Protein AF-A0A662BBR0-F1 (afdb_monomer)

Radius of gyration: 18.16 Å; Cα contacts (8 Å, |Δi|>4): 294; chains: 1; bounding box: 41×29×51 Å

Foldseek 3Di:
DDWDKDWDQDPVQNKIKIKIKDKAADPLVNDDPVCRQLDARIKIKIKIKIWQGDDDDDDNPDGRFKIKMKIKMFRQDRHPNDDRPDPQRIKIKIKIWGDDPVDPFKTKMWMWIWHADPPDPVSSDIDTDIDIDMDTDPPDD

Solvent-accessible surface area (backbone atoms only — not comparable to full-atom values): 7863 Å² total; per-residue (Å²): 113,54,71,52,77,47,75,48,79,35,79,94,53,58,22,48,33,39,40,37,42,33,42,38,75,46,59,67,91,80,47,58,79,92,43,57,45,67,48,70,37,30,35,42,38,38,36,43,34,39,36,38,31,55,82,72,84,87,54,91,83,57,74,47,26,34,32,41,38,40,38,38,36,37,49,75,52,76,30,78,85,55,60,97,83,43,71,84,40,45,31,42,34,45,35,44,33,39,40,50,94,89,37,93,54,47,25,41,37,43,32,44,37,39,25,60,41,84,91,41,98,58,34,90,42,73,42,81,44,82,48,75,50,74,45,62,68,78,82,83,127

pLDDT: mean 85.19, std 11.6, range [39.38, 97.5]

Structure (mmCIF, N/CA/C/O backbone):
data_AF-A0A662BBR0-F1
#
_entry.id   AF-A0A662BBR0-F1
#
loop_
_atom_site.group_PDB
_atom_site.id
_atom_site.type_symbol
_atom_site.label_atom_id
_atom_site.label_alt_id
_atom_site.label_comp_id
_atom_site.label_asym_id
_atom_site.label_entity_id
_atom_site.label_seq_id
_atom_site.pdbx_PDB_ins_code
_atom_site.Cartn_x
_atom_site.Cartn_y
_atom_site.Cartn_z
_atom_site.occupancy
_atom_site.B_iso_or_equiv
_atom_site.auth_seq_id
_atom_site.auth_comp_id
_atom_site.auth_asym_id
_atom_site.auth_atom_id
_atom_site.pdbx_PDB_model_num
ATOM 1 N N . GLU A 1 1 ? 16.736 -2.349 -0.925 1.00 85.38 1 GLU A N 1
ATOM 2 C CA . GLU A 1 1 ? 15.661 -1.377 -0.641 1.00 85.38 1 GLU A CA 1
ATOM 3 C C . GLU A 1 1 ? 16.174 -0.363 0.376 1.00 85.38 1 GLU A C 1
ATOM 5 O O . GLU A 1 1 ? 16.846 -0.764 1.319 1.00 85.38 1 GLU A O 1
ATOM 10 N N . PHE A 1 2 ? 15.895 0.923 0.177 1.00 93.50 2 PHE A N 1
ATOM 11 C CA . PHE A 1 2 ? 16.237 1.997 1.116 1.00 93.50 2 PHE A CA 1
ATOM 12 C C . PHE A 1 2 ? 15.029 2.906 1.297 1.00 93.50 2 PHE A C 1
ATOM 14 O O . PHE A 1 2 ? 14.356 3.233 0.323 1.00 93.50 2 PHE A O 1
ATOM 21 N N . GLY A 1 3 ? 14.738 3.331 2.523 1.00 94.44 3 GLY A N 1
ATOM 22 C CA . GLY A 1 3 ? 13.553 4.140 2.769 1.00 94.44 3 GLY A CA 1
ATOM 23 C C . GLY A 1 3 ? 13.464 4.713 4.168 1.00 94.44 3 GLY A C 1
ATOM 24 O O . GLY A 1 3 ? 14.329 4.488 5.012 1.00 94.44 3 GLY A O 1
ATOM 25 N N . TYR A 1 4 ? 12.378 5.442 4.388 1.00 95.50 4 TYR A N 1
ATOM 26 C CA . TYR A 1 4 ? 12.046 6.094 5.645 1.00 95.50 4 TYR A CA 1
ATOM 27 C C . TYR A 1 4 ? 10.711 5.585 6.170 1.00 95.50 4 TYR A C 1
ATOM 29 O O . TYR A 1 4 ? 9.798 5.275 5.400 1.00 95.50 4 TYR A O 1
ATOM 37 N N . ILE A 1 5 ? 10.602 5.534 7.495 1.00 95.00 5 ILE A N 1
ATOM 38 C CA . ILE A 1 5 ? 9.369 5.219 8.208 1.00 95.00 5 ILE A CA 1
ATOM 39 C C . ILE A 1 5 ? 9.070 6.386 9.138 1.00 95.00 5 ILE A C 1
ATOM 41 O O . ILE A 1 5 ? 9.913 6.799 9.931 1.00 95.00 5 ILE A O 1
ATOM 45 N N . PHE A 1 6 ? 7.852 6.896 9.038 1.00 93.19 6 PHE A N 1
ATOM 46 C CA . PHE A 1 6 ? 7.305 7.936 9.888 1.00 93.19 6 PHE A CA 1
ATOM 47 C C . PHE A 1 6 ? 6.153 7.339 10.681 1.00 93.19 6 PHE A C 1
ATOM 49 O O . PHE A 1 6 ? 5.273 6.687 10.115 1.00 93.19 6 PHE A O 1
ATOM 56 N N . ASN A 1 7 ? 6.134 7.576 11.986 1.00 92.38 7 ASN A N 1
ATOM 57 C CA . ASN A 1 7 ? 5.046 7.168 12.859 1.00 92.38 7 ASN A CA 1
ATOM 58 C C . ASN A 1 7 ? 4.433 8.385 13.554 1.00 92.38 7 ASN A C 1
ATOM 60 O O . ASN A 1 7 ? 5.109 9.365 13.861 1.00 92.38 7 ASN A O 1
ATOM 64 N N . ASN A 1 8 ? 3.125 8.339 13.780 1.00 90.38 8 ASN A N 1
ATOM 65 C CA . ASN A 1 8 ? 2.427 9.365 14.537 1.00 90.38 8 ASN A CA 1
ATOM 66 C C . ASN A 1 8 ? 1.196 8.782 15.234 1.00 90.38 8 ASN A C 1
ATOM 68 O O . ASN A 1 8 ? 0.358 8.133 14.602 1.00 90.38 8 ASN A O 1
ATOM 72 N N . HIS A 1 9 ? 1.047 9.098 16.515 1.00 88.12 9 HIS A N 1
ATOM 73 C CA . HIS A 1 9 ? -0.153 8.789 17.271 1.00 88.12 9 HIS A CA 1
ATOM 74 C C . HIS A 1 9 ? -1.218 9.865 17.042 1.00 88.12 9 HIS A C 1
ATOM 76 O O . HIS A 1 9 ? -0.966 11.064 17.151 1.00 88.12 9 HIS A O 1
ATOM 82 N N . SER A 1 10 ? -2.456 9.461 16.769 1.00 82.19 10 SER A N 1
ATOM 83 C CA . SER A 1 10 ? -3.568 10.398 16.629 1.00 82.19 10 SER A CA 1
ATOM 84 C C . SER A 1 10 ? -4.567 10.260 17.757 1.00 82.19 10 SER A C 1
ATOM 86 O O . SER A 1 10 ? -5.412 9.371 17.722 1.00 82.19 10 SER A O 1
ATOM 88 N N . SER A 1 11 ? -4.555 11.221 18.681 1.00 79.62 11 SER A N 1
ATOM 89 C CA . SER A 1 11 ? -5.481 11.252 19.819 1.00 79.62 11 SER A CA 1
ATOM 90 C C . SER A 1 11 ? -6.951 11.315 19.385 1.00 79.62 11 SER A C 1
ATOM 92 O O . SER A 1 11 ? -7.797 10.684 20.007 1.00 79.62 11 SER A O 1
ATOM 94 N N . LYS A 1 1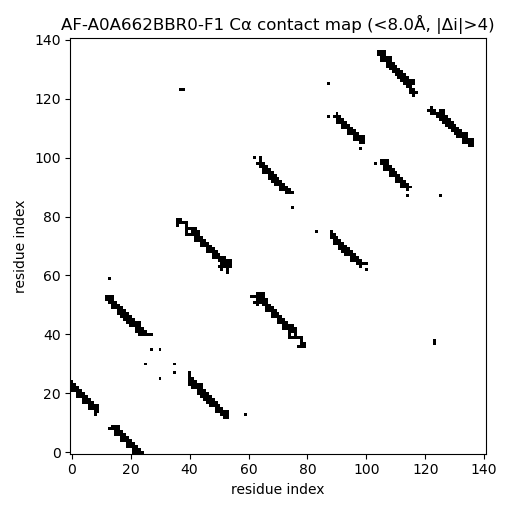2 ? -7.264 12.014 18.278 1.00 77.00 12 LYS A N 1
ATOM 95 C CA . LYS A 1 12 ? -8.633 12.110 17.725 1.00 77.00 12 LYS A CA 1
ATOM 96 C C . LYS A 1 12 ? -9.207 10.746 17.334 1.00 77.00 12 LYS A C 1
ATOM 98 O O . LYS A 1 12 ? -10.394 10.508 17.523 1.00 77.00 12 LYS A O 1
ATOM 103 N N . PHE A 1 13 ? -8.375 9.882 16.759 1.00 73.88 13 PHE A N 1
ATOM 104 C CA . PHE A 1 13 ? -8.786 8.563 16.277 1.00 73.88 13 PHE A CA 1
ATOM 105 C C . PHE A 1 13 ? -8.324 7.428 17.198 1.00 73.88 13 PHE A C 1
ATOM 107 O O . PHE A 1 13 ? -8.584 6.272 16.888 1.00 73.88 13 PHE A O 1
ATOM 114 N N . ASN A 1 14 ? -7.635 7.754 18.300 1.00 79.06 14 ASN A N 1
ATOM 115 C CA . ASN A 1 14 ? -6.917 6.821 19.168 1.00 79.06 14 ASN A CA 1
ATOM 116 C C . ASN A 1 14 ? -6.148 5.746 18.373 1.00 79.06 14 ASN A C 1
ATOM 118 O O . ASN A 1 14 ? -6.229 4.556 18.669 1.00 79.06 14 ASN A O 1
ATOM 122 N N . ALA A 1 15 ? -5.472 6.176 17.307 1.00 82.75 15 ALA A N 1
ATOM 123 C CA . ALA A 1 15 ? -4.896 5.290 16.304 1.00 82.75 15 ALA A CA 1
ATOM 124 C C . ALA A 1 15 ? -3.409 5.573 16.113 1.00 82.75 15 ALA A C 1
ATOM 126 O O . ALA A 1 15 ? -2.996 6.735 16.045 1.00 82.75 15 ALA A O 1
ATOM 127 N N . GLU A 1 16 ? -2.635 4.504 15.957 1.00 88.31 16 GLU A N 1
ATOM 128 C CA . GLU A 1 16 ? -1.235 4.588 15.546 1.00 88.31 16 GLU A CA 1
ATOM 129 C C . GLU A 1 16 ? -1.170 4.606 14.025 1.00 88.31 16 GLU A C 1
ATOM 131 O O . GLU A 1 16 ? -1.644 3.672 13.371 1.00 88.31 16 GLU A O 1
ATOM 136 N N . LYS A 1 17 ? -0.607 5.672 13.456 1.00 91.88 17 LYS A N 1
ATOM 137 C CA . LYS A 1 17 ? -0.439 5.826 12.013 1.00 91.88 17 LYS A CA 1
ATOM 138 C C . LYS A 1 17 ? 1.019 5.664 11.629 1.00 91.88 17 LYS A C 1
ATOM 140 O O . LYS A 1 17 ? 1.893 6.265 12.246 1.00 91.88 17 LYS A O 1
ATOM 145 N N . PHE A 1 18 ? 1.250 4.911 10.566 1.00 93.50 18 PHE A N 1
ATOM 146 C CA . PHE A 1 18 ? 2.557 4.687 9.975 1.00 93.50 18 PHE A CA 1
ATOM 147 C C . PHE A 1 18 ? 2.516 5.083 8.506 1.00 93.50 18 PHE A C 1
ATOM 149 O O . PHE A 1 18 ? 1.564 4.765 7.792 1.00 93.50 18 PHE A O 1
ATOM 156 N N . PHE A 1 19 ? 3.560 5.768 8.063 1.00 95.31 19 PHE A N 1
ATOM 157 C CA . PHE A 1 19 ? 3.835 6.018 6.661 1.00 95.31 19 PHE A CA 1
ATOM 158 C C . PHE A 1 19 ? 5.254 5.547 6.356 1.00 95.31 19 PHE A C 1
ATOM 160 O O . PHE A 1 19 ? 6.208 6.022 6.968 1.00 95.31 19 PHE A O 1
ATOM 167 N N . LYS A 1 20 ? 5.399 4.606 5.429 1.00 96.44 20 LYS A N 1
ATOM 168 C CA . LYS A 1 20 ? 6.687 4.152 4.904 1.00 96.44 20 LYS A CA 1
ATOM 169 C C . LYS A 1 20 ? 6.786 4.573 3.446 1.00 96.44 20 LYS A C 1
ATOM 171 O O . LYS A 1 20 ? 5.831 4.399 2.698 1.00 96.44 20 LYS A O 1
ATOM 176 N N . THR A 1 21 ? 7.951 5.066 3.049 1.00 97.44 21 THR A N 1
ATOM 177 C CA . THR A 1 21 ? 8.312 5.282 1.645 1.00 97.44 21 THR A CA 1
ATOM 178 C C . THR A 1 21 ? 9.691 4.695 1.404 1.00 97.44 21 THR A C 1
ATOM 180 O O . THR A 1 21 ? 10.606 4.925 2.198 1.00 97.44 21 THR A O 1
ATOM 183 N N . SER A 1 22 ? 9.861 3.934 0.332 1.00 97.50 22 SER A N 1
ATOM 184 C CA . SER A 1 22 ? 11.138 3.304 0.010 1.00 97.50 22 SER A CA 1
ATOM 185 C C . SER A 1 22 ? 11.343 3.137 -1.485 1.00 97.50 22 SER A C 1
ATOM 187 O O . SER A 1 22 ? 10.398 3.040 -2.260 1.00 97.50 22 SER A O 1
ATOM 189 N N . PHE A 1 23 ? 12.607 3.100 -1.880 1.00 96.69 23 PHE A N 1
ATOM 190 C CA . PHE A 1 23 ? 13.028 2.770 -3.228 1.00 96.69 23 PHE A CA 1
ATOM 191 C C . PHE A 1 23 ? 13.691 1.395 -3.247 1.00 96.69 23 PHE A C 1
ATOM 193 O O . PHE A 1 23 ? 14.536 1.067 -2.403 1.00 96.69 23 PHE A O 1
ATOM 200 N N . GLU A 1 24 ? 13.320 0.598 -4.236 1.00 94.81 24 GLU A N 1
ATOM 201 C CA . GLU A 1 24 ? 13.869 -0.722 -4.505 1.00 94.81 24 GLU A CA 1
ATOM 202 C C . GLU A 1 24 ? 14.580 -0.692 -5.855 1.00 94.81 24 GLU A C 1
ATOM 204 O O . GLU A 1 24 ? 14.027 -0.207 -6.840 1.00 94.81 24 GLU A O 1
ATOM 209 N N . ILE A 1 25 ? 15.830 -1.159 -5.879 1.00 92.75 25 ILE A N 1
ATOM 210 C CA . ILE A 1 25 ? 16.686 -1.146 -7.065 1.00 92.75 25 ILE A CA 1
ATOM 211 C C . ILE A 1 25 ? 17.245 -2.552 -7.265 1.00 92.75 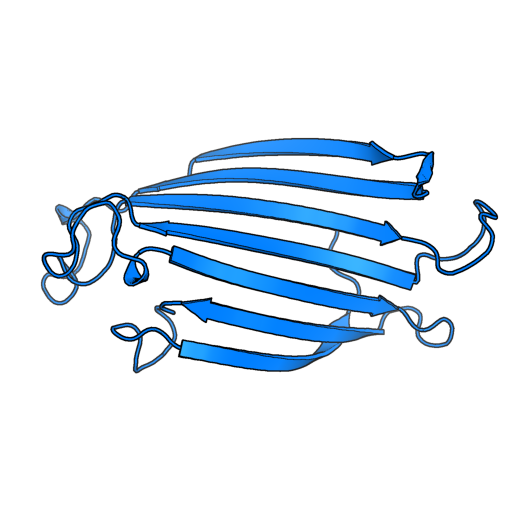25 ILE A C 1
ATOM 213 O O . ILE A 1 25 ? 17.928 -3.078 -6.385 1.00 92.75 25 ILE A O 1
ATOM 217 N N . HIS A 1 26 ? 17.003 -3.099 -8.449 1.00 91.06 26 HIS A N 1
ATOM 218 C CA . HIS A 1 26 ? 17.573 -4.317 -9.005 1.00 91.06 26 HIS A CA 1
ATOM 219 C C . HIS A 1 26 ? 18.279 -3.947 -10.309 1.00 91.06 26 HIS A C 1
ATOM 221 O O . HIS A 1 26 ? 17.620 -3.721 -11.325 1.00 91.06 26 HIS A O 1
ATOM 227 N N . PRO A 1 27 ? 19.616 -3.828 -10.304 1.00 88.38 27 PRO A N 1
ATOM 228 C CA . PRO A 1 27 ? 20.371 -3.541 -11.515 1.00 88.38 27 PRO A CA 1
ATOM 229 C C . PRO A 1 27 ? 20.068 -4.564 -12.612 1.00 88.38 27 PRO A C 1
ATOM 231 O O . PRO A 1 27 ? 20.135 -5.768 -12.373 1.00 88.38 27 PRO A O 1
ATOM 234 N N . GLN A 1 28 ? 19.810 -4.092 -13.834 1.00 84.44 28 GLN A N 1
ATOM 235 C CA . GLN A 1 28 ? 19.476 -4.958 -14.974 1.00 84.44 28 GLN A CA 1
ATOM 236 C C . GLN A 1 28 ? 20.554 -6.026 -15.227 1.00 84.44 28 GLN A C 1
ATOM 238 O O . GLN A 1 28 ? 20.236 -7.160 -15.567 1.00 84.44 28 GLN A O 1
ATOM 243 N N . SER A 1 29 ? 21.830 -5.716 -14.973 1.00 86.81 29 SER A N 1
ATOM 244 C CA . SER A 1 29 ? 22.940 -6.673 -15.085 1.00 86.81 29 SER A CA 1
ATOM 245 C C . SER A 1 29 ? 22.834 -7.875 -14.140 1.00 86.81 29 SER A C 1
ATOM 247 O O . SER A 1 29 ? 23.444 -8.906 -14.412 1.00 86.81 29 SER A O 1
ATOM 249 N N . TRP A 1 30 ? 22.079 -7.760 -13.046 1.00 88.88 30 TRP A N 1
ATOM 250 C CA . TRP A 1 30 ? 21.836 -8.836 -12.080 1.00 88.88 30 TRP A CA 1
ATOM 251 C C . TRP A 1 30 ? 20.523 -9.575 -12.344 1.00 88.88 30 TRP A C 1
ATOM 253 O O . TRP A 1 30 ? 20.279 -10.622 -11.750 1.00 88.88 30 TRP A O 1
ATOM 263 N N . MET A 1 31 ? 19.685 -9.044 -13.234 1.00 86.81 31 MET A N 1
ATOM 264 C CA . MET A 1 31 ? 18.446 -9.683 -13.659 1.00 86.81 31 MET A CA 1
ATOM 265 C C . MET A 1 31 ? 18.732 -10.734 -14.732 1.00 86.81 31 MET A C 1
ATOM 267 O O . MET A 1 31 ? 19.615 -10.542 -15.578 1.00 86.81 31 MET A O 1
ATOM 271 N N . PHE A 1 32 ? 17.957 -11.820 -14.703 1.00 87.94 32 PHE A N 1
ATOM 272 C CA . PHE A 1 32 ? 17.926 -12.819 -15.771 1.00 87.94 32 PHE A CA 1
ATOM 273 C C . PHE A 1 32 ? 17.542 -12.159 -17.097 1.00 87.94 32 PHE A C 1
ATOM 275 O O . PHE A 1 32 ? 16.701 -11.258 -17.114 1.00 87.94 32 PHE A O 1
ATOM 282 N N . GLU A 1 33 ? 18.164 -12.581 -18.197 1.00 87.81 33 GLU A N 1
ATOM 283 C CA . GLU A 1 33 ? 17.953 -11.969 -19.515 1.00 87.81 33 GLU A CA 1
ATOM 284 C C . GLU A 1 33 ? 16.483 -12.021 -19.935 1.00 87.81 33 GLU A C 1
ATOM 286 O O . GLU A 1 33 ? 15.968 -11.067 -20.511 1.00 87.81 33 GLU A O 1
ATOM 291 N N . GLU A 1 34 ? 15.791 -13.085 -19.539 1.00 85.06 34 GLU A N 1
ATOM 292 C CA . GLU A 1 34 ? 14.391 -13.357 -19.820 1.00 85.06 34 GLU A CA 1
ATOM 293 C C . GLU A 1 34 ? 13.427 -12.398 -19.126 1.00 85.06 34 GLU A C 1
ATOM 295 O O . GLU A 1 34 ? 12.265 -12.406 -19.485 1.00 85.06 34 GLU A O 1
ATOM 300 N N . ILE A 1 35 ? 13.842 -11.605 -18.134 1.00 85.12 35 ILE A N 1
ATOM 301 C CA . ILE A 1 35 ? 12.953 -10.645 -17.445 1.00 85.12 35 ILE A CA 1
ATOM 302 C C . ILE A 1 35 ? 13.391 -9.189 -17.624 1.00 85.12 35 ILE A C 1
ATOM 304 O O . ILE A 1 35 ? 12.697 -8.274 -17.172 1.00 85.12 35 ILE A O 1
ATOM 308 N N . ARG A 1 36 ? 14.531 -8.953 -18.285 1.00 86.81 36 ARG A N 1
ATOM 309 C CA . ARG A 1 36 ? 15.028 -7.601 -18.568 1.00 86.81 36 ARG A CA 1
ATOM 310 C C . ARG A 1 36 ? 14.055 -6.870 -19.483 1.00 86.81 36 ARG A C 1
ATOM 312 O O . ARG A 1 36 ? 13.623 -7.409 -20.497 1.00 86.81 36 ARG A O 1
ATOM 319 N N . GLY A 1 37 ? 13.691 -5.650 -19.102 1.00 83.50 37 GLY A N 1
ATOM 320 C CA . GLY A 1 37 ? 12.697 -4.842 -19.817 1.00 83.50 37 GLY A CA 1
ATOM 321 C C . GLY A 1 37 ? 11.254 -5.351 -19.710 1.00 83.50 37 GLY A C 1
ATOM 322 O O . GLY A 1 37 ? 10.352 -4.667 -20.168 1.00 83.50 37 GLY A O 1
ATOM 323 N N . MET A 1 38 ? 11.013 -6.508 -19.088 1.00 84.56 38 MET A N 1
ATOM 324 C CA . MET A 1 38 ? 9.670 -7.039 -18.822 1.00 84.56 38 MET A CA 1
ATOM 325 C C . MET A 1 38 ? 9.239 -6.836 -17.370 1.00 84.56 38 MET A C 1
ATOM 327 O O . MET A 1 38 ? 8.055 -6.700 -17.068 1.00 84.56 38 MET A O 1
ATOM 331 N N . TYR A 1 39 ? 10.213 -6.791 -16.464 1.00 85.19 39 TYR A N 1
ATOM 332 C CA . TYR A 1 39 ? 10.001 -6.563 -15.048 1.00 85.19 39 TYR A CA 1
ATOM 333 C C . TYR A 1 39 ? 10.786 -5.336 -14.593 1.00 85.19 39 TYR A C 1
ATOM 335 O O . TYR A 1 39 ? 11.949 -5.154 -14.951 1.00 85.19 39 TYR A O 1
ATOM 343 N N . SER A 1 40 ? 10.147 -4.502 -13.776 1.00 88.56 40 SER A N 1
ATOM 344 C CA . SER A 1 40 ? 10.763 -3.270 -13.290 1.00 88.56 40 SER A CA 1
ATOM 345 C C . SER A 1 40 ? 11.895 -3.562 -12.312 1.00 88.56 40 SER A C 1
ATOM 347 O O . SER A 1 40 ? 11.674 -4.201 -11.280 1.00 88.56 40 SER A O 1
ATOM 349 N N . GLY A 1 41 ? 13.089 -3.071 -12.617 1.00 90.31 41 GLY A N 1
ATOM 350 C CA . GLY A 1 41 ? 14.252 -3.050 -11.745 1.00 90.31 41 GLY A CA 1
ATOM 351 C C . GLY A 1 41 ? 14.334 -1.803 -10.863 1.00 90.31 41 GLY A C 1
ATOM 352 O O . GLY A 1 41 ? 15.128 -1.795 -9.931 1.00 90.31 41 GLY A O 1
ATOM 353 N N . PHE A 1 42 ? 13.528 -0.759 -11.085 1.00 92.94 42 PHE A N 1
ATOM 354 C CA . PHE A 1 42 ? 13.494 0.413 -10.201 1.00 92.94 42 PHE A CA 1
ATOM 355 C C . PHE A 1 42 ? 12.076 0.774 -9.773 1.00 92.94 42 PHE A C 1
ATOM 357 O O . PHE A 1 42 ? 11.242 1.152 -10.593 1.00 92.94 42 PHE A O 1
ATOM 364 N N . ARG A 1 43 ? 11.811 0.690 -8.467 1.00 93.69 43 ARG A N 1
ATOM 365 C CA . ARG A 1 43 ? 10.462 0.829 -7.914 1.00 93.69 43 ARG A CA 1
ATOM 366 C C . ARG A 1 43 ? 10.416 1.778 -6.747 1.00 93.69 43 ARG A C 1
ATOM 368 O O . ARG A 1 43 ? 11.326 1.821 -5.918 1.00 93.69 43 ARG A O 1
ATOM 375 N N . TRP A 1 44 ? 9.299 2.479 -6.648 1.00 95.88 44 TRP A N 1
ATOM 376 C CA . TRP A 1 44 ? 8.966 3.311 -5.508 1.00 95.88 44 TRP A CA 1
ATOM 377 C C . TRP A 1 44 ? 7.771 2.733 -4.767 1.00 95.88 44 TRP A C 1
ATOM 379 O O . TRP A 1 44 ? 6.685 2.618 -5.325 1.00 95.88 44 TRP A O 1
ATOM 389 N N . HIS A 1 45 ? 7.980 2.378 -3.507 1.00 97.12 45 HIS A N 1
ATOM 390 C CA . HIS A 1 45 ? 6.983 1.788 -2.630 1.00 97.12 45 HIS A CA 1
ATOM 391 C C . HIS A 1 45 ? 6.511 2.816 -1.609 1.00 97.12 45 HIS A C 1
ATOM 393 O O . HIS A 1 45 ? 7.323 3.503 -0.986 1.00 97.12 45 HIS A O 1
ATOM 399 N N . ASN A 1 46 ? 5.202 2.864 -1.375 1.00 97.44 46 ASN A N 1
ATOM 400 C CA . ASN A 1 46 ? 4.616 3.626 -0.281 1.00 97.44 46 ASN A CA 1
ATOM 401 C C . ASN A 1 46 ? 3.615 2.765 0.483 1.00 97.44 46 ASN A C 1
ATOM 403 O O . ASN A 1 46 ? 2.781 2.080 -0.109 1.00 97.44 46 ASN A O 1
ATOM 407 N N . THR A 1 47 ? 3.657 2.850 1.805 1.00 97.12 47 THR A N 1
ATOM 408 C CA . THR A 1 47 ? 2.723 2.166 2.695 1.00 97.12 47 THR A CA 1
ATOM 409 C C . THR A 1 47 ? 2.151 3.166 3.677 1.00 97.12 47 THR A C 1
ATOM 411 O O . THR A 1 47 ? 2.890 3.816 4.410 1.00 97.12 47 THR A O 1
ATOM 414 N N . PHE A 1 48 ? 0.831 3.249 3.741 1.00 95.38 48 PHE A N 1
ATOM 415 C CA . PHE A 1 48 ? 0.109 3.914 4.811 1.00 95.38 48 PHE A CA 1
ATOM 416 C C . PHE A 1 48 ? -0.585 2.857 5.664 1.00 95.38 48 PHE A C 1
ATOM 418 O O . PHE A 1 48 ? -1.211 1.933 5.150 1.00 95.38 48 PHE A O 1
ATOM 425 N N . SER A 1 49 ? -0.481 2.960 6.980 1.00 93.19 49 SER A N 1
ATOM 426 C CA . SER A 1 49 ? -1.181 2.063 7.896 1.00 93.19 49 SER A CA 1
ATOM 427 C C . SER A 1 49 ? -1.753 2.844 9.062 1.00 93.19 49 SER A C 1
ATOM 429 O O . SER A 1 49 ? -1.105 3.742 9.590 1.00 93.19 49 SER A O 1
ATOM 431 N N . ALA A 1 50 ? -2.965 2.499 9.471 1.00 90.81 50 ALA A N 1
ATOM 432 C CA . ALA A 1 50 ? -3.613 3.045 10.649 1.00 90.81 50 ALA A CA 1
ATOM 433 C C . ALA A 1 50 ? -4.153 1.883 11.478 1.00 90.81 50 ALA A C 1
ATOM 435 O O . ALA A 1 50 ? -5.046 1.160 11.037 1.00 90.81 50 ALA A O 1
ATOM 436 N N . PHE A 1 51 ? -3.603 1.701 12.672 1.00 86.19 51 PHE A N 1
ATOM 437 C CA . PHE A 1 51 ? -3.955 0.601 13.559 1.00 86.19 51 PHE A CA 1
ATOM 438 C C . PHE A 1 51 ? -4.777 1.097 14.736 1.00 86.19 51 PHE A C 1
ATOM 440 O O . PHE A 1 51 ? -4.636 2.236 15.183 1.00 86.19 51 PHE A O 1
ATOM 447 N N . LYS A 1 52 ? -5.561 0.179 15.303 1.00 77.06 52 LYS A N 1
ATOM 448 C CA . LYS A 1 52 ? -6.272 0.364 16.572 1.00 77.06 52 LYS A CA 1
ATOM 449 C C . LYS A 1 52 ? -7.394 1.394 16.567 1.00 77.06 52 LYS A C 1
ATOM 451 O O . LYS A 1 52 ? -7.738 1.927 17.615 1.00 77.06 52 LYS A O 1
ATOM 456 N N . ILE A 1 53 ? -8.035 1.600 15.424 1.00 81.38 53 ILE A N 1
ATOM 457 C CA . ILE A 1 53 ? -9.174 2.508 15.324 1.00 81.38 53 ILE A CA 1
ATOM 458 C C . ILE A 1 53 ? -10.348 1.902 16.129 1.00 81.38 53 ILE A C 1
ATOM 460 O O . ILE A 1 53 ? -10.765 0.766 15.856 1.00 81.38 53 ILE A O 1
ATOM 464 N N . PRO A 1 54 ? -10.872 2.597 17.157 1.00 74.94 54 PRO A N 1
ATOM 465 C CA . PRO A 1 54 ? -12.015 2.129 17.929 1.00 74.94 54 PRO A CA 1
ATOM 466 C C . PRO A 1 54 ? -13.322 2.375 17.163 1.00 74.94 54 PRO A C 1
ATOM 468 O O . PRO A 1 54 ? -13.486 3.394 16.496 1.00 74.94 54 PRO A O 1
ATOM 471 N N . ILE A 1 55 ? -14.287 1.463 17.300 1.00 71.94 55 ILE A N 1
ATOM 472 C CA . ILE A 1 55 ? -15.652 1.646 16.786 1.00 71.94 55 ILE A CA 1
ATOM 473 C C . ILE A 1 55 ? -16.557 2.153 17.926 1.00 71.94 55 ILE A C 1
ATOM 475 O O . ILE A 1 55 ? -16.639 1.530 18.992 1.00 71.94 55 ILE A O 1
ATOM 479 N N . GLY A 1 56 ? -17.265 3.264 17.696 1.00 68.06 56 GLY A N 1
ATOM 480 C CA . GLY A 1 56 ? -18.220 3.874 18.638 1.00 68.06 56 GLY A CA 1
ATOM 481 C C . GLY A 1 56 ? -17.608 4.925 19.578 1.00 68.06 56 GLY A C 1
ATOM 482 O O . GLY A 1 56 ? -16.493 5.384 19.357 1.00 68.06 56 GLY A O 1
ATOM 483 N N . ASN A 1 57 ? -18.342 5.320 20.632 1.00 57.50 57 ASN A N 1
ATOM 484 C CA . ASN A 1 57 ? -17.909 6.398 21.538 1.00 57.50 57 ASN A CA 1
ATOM 485 C C . ASN A 1 57 ? -16.526 6.140 22.157 1.00 57.50 57 ASN A C 1
ATOM 487 O O . ASN A 1 57 ? -16.230 5.019 22.594 1.00 57.50 57 ASN A O 1
ATOM 491 N N . SER A 1 58 ? -15.731 7.211 22.171 1.00 52.97 58 SER A N 1
ATOM 492 C CA . SER A 1 58 ? -14.281 7.305 22.360 1.00 52.97 58 SER A CA 1
ATOM 493 C C . SER A 1 58 ? -13.800 7.060 23.793 1.00 52.97 58 SER A C 1
ATOM 495 O O . SER A 1 58 ? -13.042 7.858 24.347 1.00 52.97 58 SER A O 1
ATOM 497 N N . ASP A 1 59 ? -14.210 5.960 24.414 1.00 57.56 59 ASP A N 1
ATOM 498 C CA . ASP A 1 59 ? -13.532 5.525 25.630 1.00 57.56 59 ASP A CA 1
ATOM 499 C C . ASP A 1 59 ? -12.142 5.015 25.254 1.00 57.56 59 ASP A C 1
ATOM 501 O O . ASP A 1 59 ? -12.007 4.003 24.561 1.00 57.56 59 ASP A O 1
ATOM 505 N N . ALA A 1 60 ? -11.103 5.678 25.763 1.00 53.09 60 ALA A N 1
ATOM 506 C CA . ALA A 1 60 ? -9.699 5.295 25.585 1.00 53.09 60 ALA A CA 1
ATOM 507 C C . ALA A 1 60 ? -9.393 3.845 26.032 1.00 53.09 60 ALA A C 1
ATOM 509 O O . ALA A 1 60 ? -8.356 3.290 25.683 1.00 53.09 60 ALA A O 1
ATOM 510 N N . LYS A 1 61 ? -10.309 3.212 26.782 1.00 54.75 61 LYS A N 1
ATOM 511 C CA . LYS A 1 61 ? -10.232 1.817 27.242 1.00 54.75 61 LYS A CA 1
ATOM 512 C C . LYS A 1 61 ? -10.768 0.780 26.243 1.00 54.75 61 LYS A C 1
ATOM 514 O O . LYS A 1 61 ? -10.659 -0.415 26.511 1.00 54.75 61 LYS A O 1
ATOM 519 N N . LYS A 1 62 ? -11.379 1.175 25.119 1.00 62.22 62 LYS A N 1
ATOM 520 C CA . LYS A 1 62 ? -11.916 0.204 24.150 1.00 62.22 62 LYS A CA 1
ATOM 521 C C . LYS A 1 62 ? -10.792 -0.428 23.330 1.00 62.22 62 LYS A C 1
ATOM 523 O O . LYS A 1 62 ? -10.007 0.273 22.698 1.00 62.22 62 LYS A O 1
ATOM 528 N N . ARG A 1 63 ? -10.763 -1.769 23.302 1.00 64.56 63 ARG A N 1
ATOM 529 C CA . ARG A 1 63 ? -9.902 -2.548 22.400 1.00 64.56 63 ARG A CA 1
ATOM 530 C C . ARG A 1 63 ? -10.134 -2.091 20.952 1.00 64.56 63 ARG A C 1
ATOM 532 O O . ARG A 1 63 ? -11.275 -2.059 20.480 1.00 64.56 63 ARG A O 1
ATOM 539 N N . ALA A 1 64 ? -9.022 -1.747 20.309 1.00 68.81 64 ALA A N 1
ATOM 540 C CA . ALA A 1 64 ? -8.811 -1.665 18.872 1.00 68.81 64 ALA A CA 1
ATOM 541 C C . ALA A 1 64 ? -9.667 -2.677 18.108 1.00 68.81 64 ALA A C 1
ATOM 543 O O . ALA A 1 64 ? -9.552 -3.871 18.364 1.00 68.81 64 ALA A O 1
ATOM 544 N N . GLN A 1 65 ? -10.512 -2.210 17.193 1.00 81.88 65 GLN A N 1
ATOM 545 C CA . GLN A 1 65 ? -11.374 -3.098 16.408 1.00 81.88 65 GLN A CA 1
ATOM 546 C C . GLN A 1 65 ? -11.085 -3.019 14.923 1.00 81.88 65 GLN A C 1
ATOM 548 O O . GLN A 1 65 ? -11.373 -3.980 14.228 1.00 81.88 65 GLN A O 1
ATOM 553 N N . ILE A 1 66 ? -10.521 -1.915 14.432 1.00 87.50 66 ILE A N 1
ATOM 554 C CA . ILE A 1 66 ? -10.236 -1.743 13.012 1.00 87.50 66 ILE A CA 1
ATOM 555 C C . ILE A 1 66 ? -8.769 -1.392 12.803 1.00 87.50 66 ILE A C 1
ATOM 557 O O . ILE A 1 66 ? -8.210 -0.549 13.511 1.00 87.50 66 ILE A O 1
ATOM 561 N N . SER A 1 67 ? -8.188 -2.004 11.779 1.00 89.31 67 SER A N 1
ATOM 562 C CA . SER A 1 67 ? -6.921 -1.587 11.194 1.00 89.31 67 SER A CA 1
ATOM 563 C C . SER A 1 67 ? -7.077 -1.438 9.681 1.00 89.31 67 SER A C 1
ATOM 565 O O . SER A 1 67 ? -7.842 -2.160 9.042 1.00 89.31 67 SER A O 1
ATOM 567 N N . LEU A 1 68 ? -6.359 -0.477 9.112 1.00 92.06 68 LEU A N 1
ATOM 568 C CA . LEU A 1 68 ? -6.350 -0.170 7.686 1.00 92.06 68 LEU A CA 1
ATOM 569 C C . LEU A 1 68 ? -4.906 -0.158 7.190 1.00 92.06 68 LEU A C 1
ATOM 571 O O . LEU A 1 68 ? -4.040 0.421 7.847 1.00 92.06 68 LEU A O 1
ATOM 575 N N . LYS A 1 69 ? -4.658 -0.738 6.018 1.00 94.75 69 LYS A N 1
ATOM 576 C CA . LYS A 1 69 ? -3.366 -0.682 5.333 1.00 94.75 69 LYS A CA 1
ATOM 577 C C . LYS A 1 69 ? -3.580 -0.400 3.850 1.00 94.75 69 LYS A C 1
ATOM 579 O O . LYS A 1 69 ? -4.354 -1.093 3.201 1.00 94.75 69 LYS A O 1
ATOM 584 N N . LEU A 1 70 ? -2.898 0.614 3.339 1.00 96.75 70 LEU A N 1
ATOM 585 C CA . LEU A 1 70 ? -2.824 0.959 1.927 1.00 96.75 70 LEU A CA 1
ATOM 586 C C . LEU A 1 70 ? -1.370 0.818 1.488 1.00 96.75 70 LEU A C 1
ATOM 588 O O . LEU A 1 70 ? -0.479 1.405 2.099 1.00 96.75 70 LEU A O 1
ATOM 592 N N . GLU A 1 71 ? -1.133 0.056 0.435 1.00 97.19 71 GLU A N 1
ATOM 593 C CA . GLU A 1 71 ? 0.179 -0.120 -0.177 1.00 97.19 71 GLU A CA 1
ATOM 594 C C . GLU A 1 71 ? 0.102 0.269 -1.642 1.00 97.19 71 GLU A C 1
ATOM 596 O O . GLU A 1 71 ? -0.864 -0.053 -2.328 1.00 97.19 71 GLU A O 1
ATOM 601 N N . THR A 1 72 ? 1.126 0.967 -2.111 1.00 96.75 72 THR A N 1
ATOM 602 C CA . THR A 1 72 ? 1.265 1.355 -3.511 1.00 96.75 72 THR A CA 1
ATOM 603 C C . THR A 1 72 ? 2.695 1.111 -3.954 1.00 96.75 72 THR A C 1
ATOM 605 O O . THR A 1 72 ? 3.628 1.256 -3.156 1.00 96.75 72 THR A O 1
ATOM 608 N N . MET A 1 73 ? 2.868 0.737 -5.213 1.00 95.06 73 MET A N 1
ATOM 609 C CA . MET A 1 73 ? 4.171 0.624 -5.847 1.00 95.06 73 MET A CA 1
ATOM 610 C C . MET A 1 73 ? 4.090 1.200 -7.256 1.00 95.06 73 MET A C 1
ATOM 612 O O . MET A 1 73 ? 3.116 0.959 -7.964 1.00 95.06 73 MET A O 1
ATOM 616 N N . VAL A 1 74 ? 5.101 1.974 -7.634 1.00 94.25 74 VAL A N 1
ATOM 617 C CA . VAL A 1 74 ? 5.240 2.538 -8.976 1.00 94.25 74 VAL A CA 1
ATOM 618 C C . VAL A 1 74 ? 6.534 2.045 -9.599 1.00 94.25 74 VAL A C 1
ATOM 620 O O . VAL A 1 74 ? 7.593 2.123 -8.973 1.00 94.25 74 VAL A O 1
ATOM 623 N N . MET A 1 75 ? 6.440 1.574 -10.837 1.00 93.38 75 MET A N 1
ATOM 624 C CA . MET A 1 75 ? 7.575 1.169 -11.661 1.00 93.38 75 MET A CA 1
ATOM 625 C C . MET A 1 75 ? 8.152 2.379 -12.405 1.00 93.38 75 MET A C 1
ATOM 627 O O . MET A 1 75 ? 7.456 3.019 -13.197 1.00 93.38 75 MET A O 1
ATOM 631 N N . LEU A 1 76 ? 9.418 2.703 -12.138 1.00 91.94 76 LEU A N 1
ATOM 632 C CA . LEU A 1 76 ? 10.061 3.955 -12.560 1.00 91.94 76 LEU A CA 1
ATOM 633 C C . LEU A 1 76 ? 11.073 3.797 -13.703 1.00 91.94 76 LEU A C 1
ATOM 635 O O . LEU A 1 76 ? 11.586 4.799 -14.196 1.00 91.94 76 LEU A O 1
ATOM 639 N N . ASP A 1 77 ? 11.391 2.573 -14.107 1.00 89.00 77 ASP A N 1
ATOM 640 C CA . ASP A 1 77 ? 12.308 2.277 -15.207 1.00 89.00 77 ASP A CA 1
ATOM 641 C C . ASP A 1 77 ? 11.584 1.931 -16.513 1.00 89.00 77 ASP A C 1
ATOM 643 O O . ASP A 1 77 ? 10.356 1.936 -16.598 1.00 89.00 77 ASP A O 1
ATOM 647 N N . ASP A 1 78 ? 12.355 1.681 -17.567 1.00 87.06 78 ASP A N 1
ATOM 648 C CA . ASP A 1 78 ? 11.810 1.301 -18.864 1.00 87.06 78 ASP A CA 1
ATOM 649 C C . ASP A 1 78 ? 11.365 -0.166 -18.847 1.00 87.06 78 ASP A C 1
ATOM 651 O O . ASP A 1 78 ? 12.169 -1.077 -18.629 1.00 87.06 78 ASP A O 1
ATOM 655 N N . ILE A 1 79 ? 10.064 -0.374 -19.040 1.00 87.06 79 ILE A N 1
ATOM 656 C CA . ILE A 1 79 ? 9.414 -1.680 -19.024 1.00 87.06 79 ILE A CA 1
ATOM 657 C C . ILE A 1 79 ? 8.387 -1.741 -20.145 1.00 87.06 79 ILE A C 1
ATOM 659 O O . ILE A 1 79 ? 7.609 -0.808 -20.323 1.00 87.06 79 ILE A O 1
ATOM 663 N N . ASN A 1 80 ? 8.388 -2.836 -20.901 1.00 83.56 80 ASN A N 1
ATOM 664 C CA . ASN A 1 80 ? 7.429 -3.153 -21.961 1.00 83.56 80 ASN A CA 1
ATOM 665 C C . ASN A 1 80 ? 7.203 -2.033 -23.004 1.00 83.56 80 ASN A C 1
ATOM 667 O O . ASN A 1 80 ? 6.191 -2.044 -23.700 1.00 83.56 80 ASN A O 1
ATOM 671 N N . GLY A 1 81 ? 8.125 -1.067 -23.126 1.00 83.31 81 GLY A N 1
ATOM 672 C CA . GLY A 1 81 ? 7.949 0.126 -23.961 1.00 83.31 81 GLY A CA 1
ATOM 673 C C . GLY A 1 81 ? 6.823 1.059 -23.496 1.00 83.31 81 GLY A C 1
ATOM 674 O O . GLY A 1 81 ? 6.311 1.834 -24.299 1.00 83.31 81 GLY A O 1
ATOM 675 N N . TRP A 1 82 ? 6.401 0.964 -22.233 1.00 88.00 82 TRP A N 1
ATOM 676 C CA . TRP A 1 82 ? 5.340 1.791 -21.665 1.00 88.00 82 TRP A CA 1
ATOM 677 C C . TRP A 1 82 ? 5.797 3.226 -21.439 1.00 88.00 82 TRP A C 1
ATOM 679 O O . TRP A 1 82 ? 6.871 3.465 -20.876 1.00 88.00 82 TRP A O 1
ATOM 689 N N . ASP A 1 83 ? 4.921 4.178 -21.754 1.00 86.38 83 ASP A N 1
ATOM 690 C CA . ASP A 1 83 ? 5.125 5.585 -21.422 1.00 86.38 83 ASP A CA 1
ATOM 691 C C . ASP A 1 83 ? 5.211 5.799 -19.903 1.00 86.38 83 ASP A C 1
ATOM 693 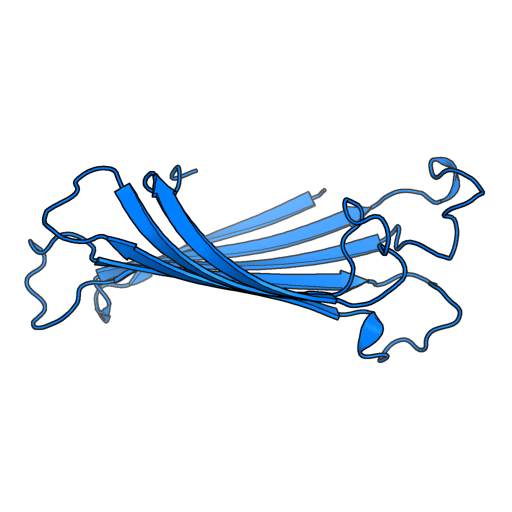O O . ASP A 1 83 ? 4.675 5.032 -19.100 1.00 86.38 83 ASP A O 1
ATOM 697 N N . THR A 1 84 ? 5.863 6.887 -19.485 1.00 78.00 84 THR A N 1
ATOM 698 C CA . THR A 1 84 ? 6.110 7.219 -18.068 1.00 78.00 84 THR A CA 1
ATOM 699 C C . THR A 1 84 ? 4.835 7.300 -17.216 1.00 78.00 84 THR A C 1
ATOM 701 O O . THR A 1 84 ? 4.896 7.089 -16.007 1.00 78.00 84 THR A O 1
ATOM 704 N N . PHE A 1 85 ? 3.685 7.604 -17.826 1.00 82.75 85 PHE A N 1
ATOM 705 C CA . PHE A 1 85 ? 2.395 7.774 -17.143 1.00 82.75 85 PHE A CA 1
ATOM 706 C C . PHE A 1 85 ? 1.394 6.644 -17.419 1.00 82.75 85 PHE A C 1
ATOM 7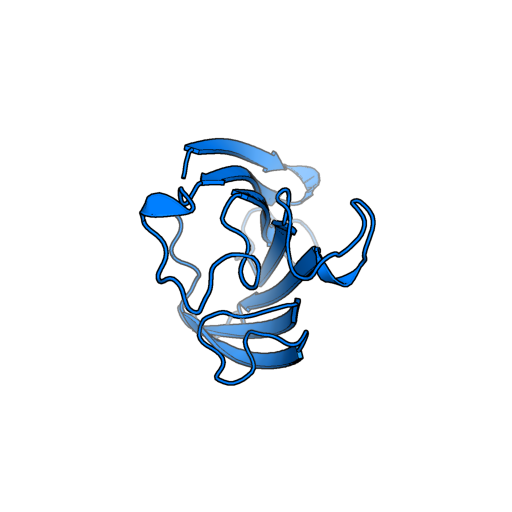08 O O . PHE A 1 85 ? 0.201 6.819 -17.180 1.00 82.75 85 PHE A O 1
ATOM 715 N N . GLU A 1 86 ? 1.863 5.498 -17.909 1.00 88.81 86 GLU A N 1
ATOM 716 C CA . GLU A 1 86 ? 1.005 4.337 -18.140 1.00 88.81 86 GLU A CA 1
ATOM 717 C C . GLU A 1 86 ? 0.435 3.794 -16.821 1.00 88.81 86 GLU A C 1
ATOM 719 O O . GLU A 1 86 ? 1.157 3.649 -15.829 1.00 88.81 86 GLU A O 1
ATOM 724 N N . SER A 1 87 ? -0.861 3.471 -16.805 1.00 88.06 87 SER A N 1
ATOM 725 C CA . SER A 1 87 ? -1.522 2.973 -15.587 1.00 88.06 87 SER A CA 1
ATOM 726 C C . SER A 1 87 ? -1.008 1.597 -15.157 1.00 88.06 87 SER A C 1
ATOM 728 O O . SER A 1 87 ? -0.980 1.298 -13.961 1.00 88.06 87 SER A O 1
ATOM 730 N N . ASP A 1 88 ? -0.481 0.825 -16.113 1.00 89.69 88 ASP A N 1
ATOM 731 C CA . ASP A 1 88 ? 0.093 -0.499 -15.882 1.00 89.69 88 ASP A CA 1
ATOM 732 C C . ASP A 1 88 ? 1.308 -0.486 -14.944 1.00 89.69 88 ASP A C 1
ATOM 734 O O . ASP A 1 88 ? 1.621 -1.479 -14.285 1.00 89.69 88 ASP A O 1
ATOM 738 N N . ARG A 1 89 ? 1.954 0.679 -14.811 1.00 90.69 89 ARG A N 1
ATOM 739 C CA . ARG A 1 89 ? 3.107 0.909 -13.930 1.00 90.69 89 ARG A CA 1
ATOM 740 C C . ARG A 1 89 ? 2.734 1.007 -12.452 1.00 90.69 89 ARG A C 1
ATOM 742 O O . ARG A 1 89 ? 3.638 1.084 -11.616 1.00 90.69 89 ARG A O 1
ATOM 749 N N . PHE A 1 90 ? 1.442 1.064 -12.125 1.00 92.69 90 PHE A N 1
ATOM 750 C CA . PHE A 1 90 ? 0.947 1.246 -10.768 1.00 92.69 90 PHE A CA 1
ATOM 751 C C . PHE A 1 90 ? 0.377 -0.051 -10.194 1.00 92.69 90 PHE A C 1
ATOM 753 O O . PHE A 1 90 ? -0.556 -0.642 -10.731 1.00 92.69 90 PHE A O 1
ATOM 760 N N . ASN A 1 91 ? 0.875 -0.425 -9.020 1.00 94.62 91 ASN A N 1
ATOM 761 C CA . ASN A 1 91 ? 0.297 -1.468 -8.189 1.00 94.62 91 ASN A CA 1
ATOM 762 C C . ASN A 1 91 ? -0.306 -0.846 -6.928 1.00 94.62 91 ASN A C 1
ATOM 764 O O . ASN A 1 91 ? 0.306 0.018 -6.295 1.00 94.62 91 ASN A O 1
ATOM 768 N N . GLY A 1 92 ? -1.464 -1.348 -6.507 1.00 95.81 92 GLY A N 1
ATOM 769 C CA . GLY A 1 92 ? -2.173 -0.908 -5.313 1.00 95.81 92 GLY A CA 1
ATOM 770 C C . GLY A 1 92 ? -2.749 -2.072 -4.513 1.00 95.81 92 GLY A C 1
ATOM 771 O O . GLY A 1 92 ? -3.223 -3.060 -5.064 1.00 95.81 92 GLY A O 1
ATOM 772 N N . SER A 1 93 ? -2.736 -1.949 -3.190 1.00 96.50 93 SER A N 1
ATOM 773 C CA . SER A 1 93 ? -3.403 -2.879 -2.280 1.00 96.50 93 SER A CA 1
ATOM 774 C C . SER A 1 93 ? -4.073 -2.124 -1.148 1.00 96.50 93 SER A C 1
ATOM 776 O O . SER A 1 93 ? -3.439 -1.314 -0.473 1.00 96.50 93 SER A O 1
ATOM 778 N N . LEU A 1 94 ? -5.345 -2.418 -0.902 1.00 96.81 94 LEU A N 1
ATOM 779 C CA . LEU A 1 94 ? -6.096 -1.910 0.235 1.00 96.81 94 LEU A CA 1
ATOM 780 C C . LEU A 1 94 ? -6.536 -3.081 1.099 1.00 96.81 94 L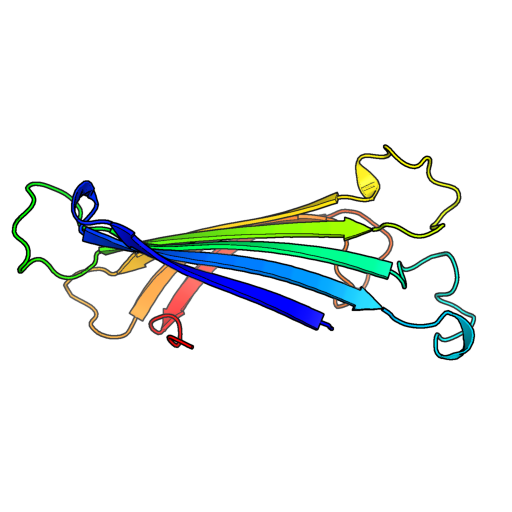EU A C 1
ATOM 782 O O . LEU A 1 94 ? -7.258 -3.962 0.645 1.00 96.81 94 LEU A O 1
ATOM 786 N N . THR A 1 95 ? -6.128 -3.067 2.361 1.00 95.44 95 THR A N 1
ATOM 787 C CA . THR A 1 95 ? -6.488 -4.082 3.349 1.00 95.44 95 THR A CA 1
ATOM 788 C C . THR A 1 95 ? -7.260 -3.440 4.487 1.00 95.44 95 THR A C 1
ATOM 790 O O . THR A 1 95 ? -6.769 -2.529 5.156 1.00 95.44 95 THR A O 1
ATOM 793 N N . PHE A 1 96 ? -8.460 -3.952 4.726 1.00 93.31 96 PHE A N 1
ATOM 794 C CA . PHE A 1 96 ? -9.261 -3.664 5.901 1.00 93.31 96 PHE A CA 1
ATOM 795 C C . PHE A 1 96 ? -9.223 -4.862 6.838 1.00 93.31 96 PHE A C 1
ATOM 797 O O . PHE A 1 96 ? -9.392 -6.004 6.410 1.00 93.31 96 PHE A O 1
ATOM 804 N N . TYR A 1 97 ? -9.035 -4.591 8.120 1.00 90.94 97 TYR A N 1
ATOM 805 C CA . TYR A 1 97 ? -8.956 -5.616 9.139 1.00 90.94 97 TYR A CA 1
ATOM 806 C C . TYR A 1 97 ? -9.898 -5.298 10.295 1.00 90.94 97 TYR A C 1
ATOM 808 O O . TYR A 1 97 ? -9.885 -4.183 10.818 1.00 90.94 97 TYR A O 1
ATOM 816 N N . TYR A 1 98 ? -10.667 -6.295 10.727 1.00 88.62 98 TYR A N 1
ATOM 817 C CA . TYR A 1 98 ? -11.558 -6.228 11.876 1.00 88.62 98 TYR A CA 1
ATOM 818 C C . TYR A 1 98 ? -11.154 -7.229 12.968 1.00 88.62 98 TYR A C 1
ATOM 820 O O . TYR A 1 98 ? -11.108 -8.436 12.733 1.00 88.62 98 TYR A O 1
ATOM 828 N N . HIS A 1 99 ? -10.918 -6.726 14.181 1.00 85.94 99 HIS A N 1
ATOM 829 C CA . HIS A 1 99 ? -10.673 -7.510 15.393 1.00 85.94 99 HIS A CA 1
ATOM 830 C C . HIS A 1 99 ? -11.989 -7.677 16.173 1.00 85.94 99 HIS A C 1
ATOM 832 O O . HIS A 1 99 ? -12.408 -6.752 16.883 1.00 85.94 99 HIS A O 1
ATOM 838 N N . PRO A 1 100 ? -12.677 -8.826 16.065 1.00 82.06 100 PRO A N 1
ATOM 839 C CA . PRO A 1 100 ? -13.863 -9.084 16.867 1.00 82.06 100 PRO A CA 1
ATOM 840 C C . PRO A 1 100 ? -13.496 -9.197 18.350 1.00 82.06 100 PRO A C 1
ATOM 842 O O . PRO A 1 100 ? -12.511 -9.822 18.719 1.00 82.06 100 PRO A O 1
ATOM 845 N N . LYS A 1 101 ? -14.337 -8.662 19.241 1.00 78.94 101 LYS A N 1
ATOM 846 C CA . LYS A 1 101 ? -14.063 -8.666 20.694 1.00 78.94 101 LYS A CA 1
ATOM 847 C C . LYS A 1 101 ? -13.948 -10.066 21.317 1.00 78.94 101 LYS A C 1
ATOM 849 O O . LYS A 1 101 ? -13.415 -10.178 22.415 1.00 78.94 101 LYS A O 1
ATOM 854 N N . PHE A 1 102 ? -14.501 -11.084 20.658 1.00 79.81 102 PHE A N 1
ATOM 855 C CA . PHE A 1 102 ? -14.558 -12.464 21.143 1.00 79.81 102 PHE A CA 1
ATOM 856 C C . PHE A 1 102 ? -13.375 -13.333 20.683 1.00 79.81 102 PHE A C 1
ATOM 858 O O . PHE A 1 102 ? -13.244 -14.450 21.173 1.00 79.81 102 PHE A O 1
ATOM 865 N N . LEU A 1 103 ? -12.520 -12.845 19.775 1.00 75.62 103 LEU A N 1
ATOM 866 C CA . LEU A 1 103 ? -11.267 -13.505 19.397 1.00 75.62 103 LEU A CA 1
ATOM 867 C C . LEU A 1 103 ? -10.118 -12.573 19.768 1.00 75.62 103 LEU A C 1
ATOM 869 O O . LEU A 1 103 ? -10.045 -11.448 19.282 1.00 75.62 103 LEU A O 1
ATOM 873 N N . GLU A 1 104 ? -9.236 -13.016 20.659 1.00 69.81 104 GLU A N 1
ATOM 874 C CA . GLU A 1 104 ? -8.146 -12.154 21.132 1.00 69.81 104 GLU A CA 1
ATOM 875 C C . GLU A 1 104 ? -7.031 -12.002 20.099 1.00 69.81 104 GLU A C 1
ATOM 877 O O . GLU A 1 104 ? -6.483 -10.914 19.946 1.00 69.81 104 GLU A O 1
ATOM 882 N N . GLU A 1 105 ? -6.731 -13.081 19.377 1.00 76.50 105 GLU A N 1
ATOM 883 C CA . GLU A 1 105 ? -5.560 -13.164 18.499 1.00 76.50 105 GLU A CA 1
ATOM 884 C C . GLU A 1 105 ? -5.919 -13.255 17.018 1.00 76.50 105 GLU A C 1
ATOM 886 O O . GLU A 1 105 ? -5.056 -13.027 16.178 1.00 76.50 105 GLU A O 1
ATOM 891 N N . ILE A 1 106 ? -7.177 -13.565 16.690 1.00 84.56 106 ILE A N 1
ATOM 892 C CA . ILE A 1 106 ? -7.652 -13.770 15.319 1.00 84.56 106 ILE A CA 1
ATOM 893 C C . ILE A 1 106 ? -8.604 -12.641 14.950 1.00 84.56 106 ILE A C 1
ATOM 895 O O . ILE A 1 106 ? -9.484 -12.264 15.720 1.00 84.56 106 ILE A O 1
ATOM 899 N N . GLY A 1 107 ? -8.477 -12.130 13.738 1.00 87.38 107 GLY A N 1
ATOM 900 C CA . GLY A 1 107 ? -9.455 -11.226 13.160 1.00 87.38 107 GLY A CA 1
ATOM 901 C C . GLY A 1 107 ? -9.677 -11.511 11.692 1.00 87.38 107 GLY A C 1
ATOM 902 O O . GLY A 1 107 ? -9.028 -12.361 11.083 1.00 87.38 107 GLY A O 1
ATOM 903 N N . PHE A 1 108 ? -10.662 -10.816 11.150 1.00 90.88 108 PHE A N 1
ATOM 904 C CA . PHE A 1 108 ? -11.100 -10.977 9.777 1.00 90.88 108 PHE A CA 1
ATOM 905 C C . PHE A 1 108 ? -10.485 -9.883 8.926 1.00 90.88 108 PHE A C 1
ATOM 907 O O . PHE A 1 108 ? -10.449 -8.723 9.341 1.00 90.88 108 PHE A O 1
ATOM 914 N N . PHE A 1 109 ? -10.052 -10.230 7.723 1.00 93.12 109 PHE A N 1
ATOM 915 C CA . PHE A 1 109 ? -9.543 -9.254 6.778 1.00 93.12 109 PHE A CA 1
ATOM 916 C C . PHE A 1 109 ? -10.229 -9.376 5.428 1.00 93.12 109 PHE A C 1
ATOM 918 O O . PHE A 1 109 ? -10.632 -10.458 4.997 1.00 93.12 109 PHE A O 1
ATOM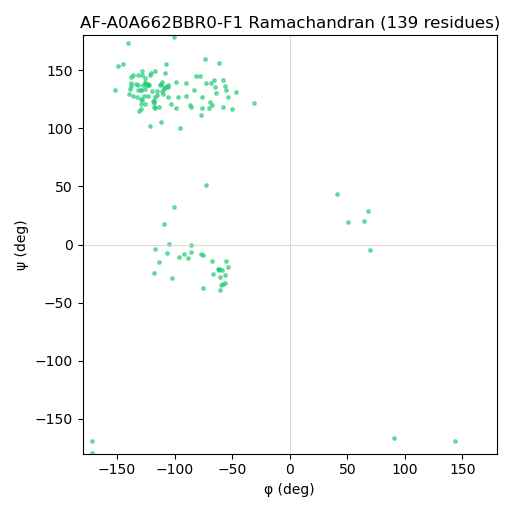 925 N N . VAL A 1 110 ? -10.321 -8.231 4.764 1.00 95.75 110 VAL A N 1
ATOM 926 C CA . VAL A 1 110 ? -10.652 -8.120 3.351 1.00 95.75 110 VAL A CA 1
ATOM 927 C C . VAL A 1 110 ? -9.550 -7.298 2.707 1.00 95.75 110 VAL A C 1
ATOM 929 O O . VAL A 1 110 ? -9.221 -6.212 3.187 1.00 95.75 110 VAL A O 1
ATOM 932 N N . GLN A 1 111 ? -8.966 -7.819 1.639 1.00 95.88 111 GLN A N 1
ATOM 933 C CA . GLN A 1 111 ? -7.948 -7.140 0.858 1.00 95.88 111 GLN A CA 1
ATOM 934 C C . GLN A 1 111 ? -8.363 -7.110 -0.604 1.00 95.88 111 GLN A C 1
ATOM 936 O O . GLN A 1 111 ? -8.737 -8.135 -1.164 1.00 95.88 111 GLN A O 1
ATOM 941 N N . TYR A 1 112 ? -8.236 -5.944 -1.219 1.00 97.00 112 TYR A N 1
ATOM 942 C CA . TYR A 1 112 ? -8.271 -5.795 -2.663 1.00 97.00 112 TYR A CA 1
ATOM 943 C C . TYR A 1 112 ? -6.876 -5.423 -3.157 1.00 97.00 112 TYR A C 1
ATOM 945 O O . TYR A 1 112 ? -6.261 -4.506 -2.613 1.00 97.00 112 TYR A O 1
ATOM 953 N N . TYR A 1 113 ? -6.386 -6.147 -4.155 1.00 94.75 113 TYR A N 1
ATOM 954 C CA . TYR A 1 113 ? -5.106 -5.921 -4.814 1.00 94.75 113 TYR A CA 1
ATOM 955 C C . TYR A 1 113 ? -5.336 -5.721 -6.310 1.00 94.75 113 TYR A C 1
ATOM 957 O O . TYR A 1 113 ? -6.097 -6.476 -6.910 1.00 94.75 113 TYR A O 1
ATOM 965 N N . HIS A 1 114 ? -4.647 -4.740 -6.880 1.00 95.00 114 HIS A N 1
ATOM 966 C CA . HIS A 1 114 ? -4.593 -4.461 -8.305 1.00 95.00 114 HIS A CA 1
ATOM 967 C C . HIS A 1 114 ? -3.131 -4.255 -8.711 1.00 95.00 114 HIS A C 1
ATOM 969 O O . HIS A 1 114 ? -2.436 -3.441 -8.096 1.00 95.00 114 HIS A O 1
ATOM 975 N N . GLY A 1 115 ? -2.653 -4.979 -9.720 1.00 92.19 115 GLY A N 1
ATOM 976 C CA . GLY A 1 115 ? -1.316 -4.774 -10.281 1.00 92.19 115 GLY A CA 1
ATOM 977 C C . GLY A 1 115 ? -0.615 -6.057 -10.710 1.00 92.19 115 GLY A C 1
ATOM 978 O O . GLY A 1 115 ? -1.228 -7.120 -10.773 1.00 92.19 115 GLY A O 1
ATOM 979 N N . MET A 1 116 ? 0.677 -5.952 -11.017 1.00 87.94 116 MET A N 1
ATOM 980 C CA . MET A 1 116 ? 1.522 -7.079 -11.433 1.00 87.94 116 MET A CA 1
ATOM 981 C C . MET A 1 116 ? 2.199 -7.756 -10.236 1.00 87.94 116 MET A C 1
ATOM 983 O O . MET A 1 116 ? 2.897 -7.097 -9.458 1.00 87.94 116 MET A O 1
ATOM 987 N N . ASP A 1 117 ? 2.061 -9.077 -10.118 1.00 78.06 117 ASP A N 1
ATOM 988 C CA . ASP A 1 117 ? 2.652 -9.870 -9.034 1.00 78.06 117 ASP A CA 1
ATOM 989 C C . ASP A 1 117 ? 3.671 -10.874 -9.584 1.00 78.06 117 ASP A C 1
ATOM 991 O O . ASP A 1 117 ? 3.312 -11.792 -10.315 1.00 78.06 117 ASP A O 1
ATOM 995 N N . T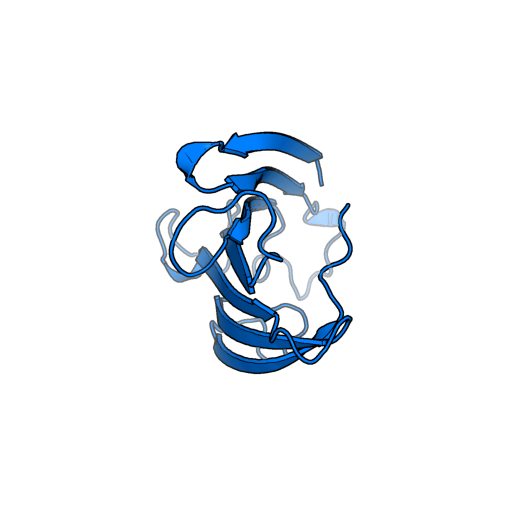YR A 1 118 ? 4.937 -10.729 -9.191 1.00 67.94 118 TYR A N 1
ATOM 996 C CA . TYR A 1 118 ? 6.039 -11.612 -9.595 1.00 67.94 118 TYR A CA 1
ATOM 997 C C . TYR A 1 118 ? 5.856 -13.069 -9.182 1.00 67.94 118 TYR A C 1
ATOM 999 O O . TYR A 1 118 ? 6.370 -13.968 -9.841 1.00 67.94 118 TYR A O 1
ATOM 1007 N N . TYR A 1 119 ? 5.129 -13.315 -8.093 1.00 70.12 119 TYR A N 1
ATOM 1008 C CA . TYR A 1 119 ? 4.846 -14.670 -7.625 1.00 70.12 119 TYR A CA 1
ATOM 1009 C C . TYR A 1 119 ? 3.621 -15.284 -8.306 1.00 70.12 119 TYR A C 1
ATOM 1011 O O . TYR A 1 119 ? 3.273 -16.435 -8.038 1.00 70.12 119 TYR A O 1
ATOM 1019 N N . ASN A 1 120 ? 2.972 -14.541 -9.203 1.00 75.75 120 ASN A N 1
ATOM 1020 C CA . ASN A 1 120 ? 1.927 -15.060 -10.061 1.00 75.75 120 ASN A CA 1
ATOM 1021 C C . ASN A 1 120 ? 2.533 -15.586 -11.371 1.00 75.75 120 ASN A C 1
ATOM 1023 O O . ASN A 1 120 ? 3.384 -14.950 -11.984 1.00 75.75 120 ASN A O 1
ATOM 1027 N N . ILE A 1 121 ? 2.045 -16.730 -11.854 1.00 74.31 121 ILE A N 1
ATOM 1028 C CA . ILE A 1 121 ? 2.423 -17.269 -13.172 1.00 74.31 121 ILE A CA 1
ATOM 1029 C C . ILE A 1 121 ? 2.093 -16.300 -14.324 1.00 74.31 121 ILE A C 1
ATOM 1031 O O . ILE A 1 121 ? 2.709 -16.366 -15.382 1.00 74.31 121 ILE A O 1
ATOM 1035 N N . TYR A 1 122 ? 1.158 -15.375 -14.099 1.00 74.25 122 TYR A N 1
ATOM 1036 C CA . TYR A 1 122 ? 0.778 -14.294 -15.002 1.00 74.25 122 TYR A CA 1
ATOM 1037 C C . TYR A 1 122 ? 1.414 -12.951 -14.612 1.00 74.25 122 TYR A C 1
ATOM 1039 O O . TYR A 1 122 ? 0.803 -11.916 -14.850 1.00 74.25 122 TYR A O 1
ATOM 1047 N N . PHE A 1 123 ? 2.624 -12.937 -14.038 1.00 76.75 123 PHE A N 1
ATOM 1048 C CA . PHE A 1 123 ? 3.291 -11.714 -13.557 1.00 76.75 123 PHE A CA 1
ATOM 1049 C C . PHE A 1 123 ? 3.419 -10.586 -14.593 1.00 76.75 123 PHE A C 1
ATOM 1051 O O . PHE A 1 123 ? 3.610 -9.439 -14.208 1.00 76.75 123 PHE A O 1
ATOM 1058 N N . MET A 1 124 ? 3.309 -10.905 -15.887 1.00 76.12 124 MET A N 1
ATOM 1059 C CA . MET A 1 124 ? 3.303 -9.950 -17.003 1.00 76.12 124 MET A CA 1
ATOM 1060 C C . MET A 1 124 ? 1.976 -9.203 -17.195 1.00 76.12 124 MET A C 1
ATOM 1062 O O . MET A 1 124 ? 1.913 -8.290 -18.010 1.00 76.12 124 MET A O 1
ATOM 1066 N N . HIS A 1 125 ? 0.921 -9.587 -16.479 1.00 83.75 125 HIS A N 1
ATOM 1067 C CA . HIS A 1 125 ? -0.399 -8.974 -16.571 1.00 83.75 125 HIS A CA 1
ATOM 1068 C C . HIS A 1 125 ? -0.776 -8.340 -15.239 1.00 83.75 125 HIS A C 1
ATOM 1070 O O . HIS A 1 125 ? -0.416 -8.833 -14.165 1.00 83.75 125 HIS A O 1
ATOM 1076 N N . GLN A 1 126 ? -1.560 -7.270 -15.313 1.00 87.19 126 GLN A N 1
ATOM 1077 C CA . GLN A 1 126 ? -2.269 -6.785 -14.146 1.00 87.19 126 GLN A CA 1
ATOM 1078 C C . GLN A 1 126 ? -3.351 -7.781 -13.738 1.00 87.19 126 GLN A C 1
ATOM 1080 O O . GLN A 1 126 ? -4.064 -8.336 -14.578 1.00 87.19 126 GLN A O 1
ATOM 1085 N N . ILE A 1 127 ? -3.477 -7.992 -12.434 1.00 90.88 127 ILE A N 1
ATOM 1086 C CA . ILE A 1 127 ? -4.525 -8.823 -11.859 1.00 90.88 127 ILE A CA 1
ATOM 1087 C C . ILE A 1 127 ? -5.287 -8.045 -10.799 1.00 90.88 127 ILE A C 1
ATOM 1089 O O . ILE A 1 127 ? -4.703 -7.304 -10.009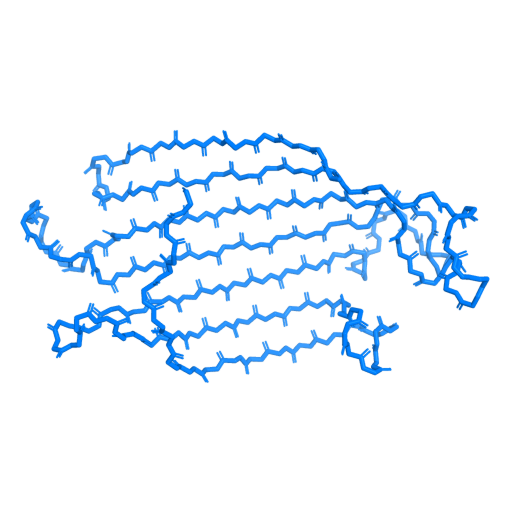 1.00 90.88 127 ILE A O 1
ATOM 1093 N N . ASP A 1 128 ? -6.589 -8.292 -10.751 1.00 93.38 128 ASP A N 1
ATOM 1094 C CA . ASP A 1 128 ? -7.471 -7.853 -9.682 1.00 93.38 128 ASP A CA 1
ATOM 1095 C C . ASP A 1 128 ? -7.773 -9.034 -8.770 1.00 93.38 128 ASP A C 1
ATOM 1097 O O . ASP A 1 128 ? -8.303 -10.062 -9.200 1.00 93.38 128 ASP A O 1
ATOM 1101 N N . VAL A 1 129 ? -7.433 -8.903 -7.492 1.00 93.19 129 VAL A N 1
ATOM 1102 C CA . VAL A 1 129 ? -7.587 -9.982 -6.519 1.00 93.19 129 VAL A CA 1
ATOM 1103 C C . VAL A 1 129 ? -8.319 -9.469 -5.292 1.00 93.19 129 VAL A C 1
ATOM 1105 O O . VAL A 1 129 ? -7.837 -8.586 -4.585 1.00 93.19 129 VAL A O 1
ATOM 1108 N N . LEU A 1 130 ? -9.465 -10.083 -4.996 1.00 96.56 130 LEU A N 1
ATOM 1109 C CA . LEU A 1 130 ? -10.166 -9.921 -3.728 1.00 96.56 130 LEU A CA 1
ATOM 1110 C C . LEU A 1 130 ? -9.830 -11.105 -2.814 1.00 96.56 130 LEU A C 1
ATOM 1112 O O . LEU A 1 130 ? -10.144 -12.252 -3.128 1.00 96.56 130 LEU A O 1
ATOM 1116 N N . ARG A 1 131 ? -9.201 -10.831 -1.672 1.00 95.00 131 ARG A N 1
ATOM 1117 C CA . ARG A 1 131 ? -8.881 -11.823 -0.639 1.00 95.00 131 ARG A CA 1
ATOM 1118 C C . ARG A 1 131 ? -9.734 -11.558 0.590 1.00 95.00 131 ARG A C 1
ATOM 1120 O O . ARG A 1 131 ? -9.814 -10.430 1.067 1.00 95.00 131 ARG A O 1
ATOM 1127 N N . ILE A 1 132 ? -10.349 -12.609 1.112 1.00 96.50 132 ILE A N 1
ATOM 1128 C CA . ILE A 1 132 ? -11.122 -12.579 2.351 1.00 96.50 132 ILE A CA 1
ATOM 1129 C C . ILE A 1 132 ? -10.597 -13.719 3.204 1.00 96.50 132 ILE A C 1
ATOM 1131 O O . ILE A 1 132 ? -10.438 -14.836 2.712 1.00 96.50 132 ILE A O 1
ATOM 1135 N N . GLY A 1 133 ? -10.329 -13.456 4.474 1.00 93.00 133 GLY A N 1
ATOM 1136 C CA . GLY A 1 133 ? -9.846 -14.511 5.344 1.00 93.00 133 GLY A CA 1
ATOM 1137 C C . GLY A 1 133 ? -9.767 -14.112 6.798 1.00 93.00 133 GLY A C 1
ATOM 1138 O O . GLY A 1 133 ? -10.265 -13.069 7.226 1.00 93.00 133 GLY A O 1
ATOM 1139 N N . ILE A 1 134 ? -9.118 -14.990 7.547 1.00 91.12 134 ILE A N 1
ATOM 1140 C CA . ILE A 1 134 ? -8.706 -14.750 8.919 1.00 91.12 134 ILE A CA 1
ATOM 1141 C C . ILE A 1 134 ? -7.197 -14.576 8.949 1.00 91.12 134 ILE A C 1
ATOM 1143 O O . ILE A 1 134 ? -6.475 -15.182 8.159 1.00 91.12 134 ILE A O 1
ATOM 1147 N N . MET A 1 135 ? -6.716 -13.750 9.857 1.00 83.25 135 MET A N 1
ATOM 1148 C CA . MET A 1 135 ? -5.290 -13.587 10.092 1.00 83.25 135 MET A CA 1
ATOM 1149 C C . MET A 1 135 ? -5.094 -13.349 11.587 1.00 83.25 135 MET A C 1
ATOM 1151 O O . MET A 1 135 ? -6.030 -12.972 12.298 1.00 83.25 135 MET A O 1
ATOM 1155 N N . THR A 1 136 ? -3.907 -13.667 12.084 1.00 78.88 136 THR A N 1
ATOM 1156 C CA . THR A 1 136 ? -3.528 -13.296 13.443 1.00 78.88 136 THR A CA 1
ATOM 1157 C C . THR A 1 136 ? -3.246 -11.799 13.508 1.00 78.88 136 THR A C 1
ATOM 1159 O O . THR A 1 136 ? -2.989 -11.179 12.47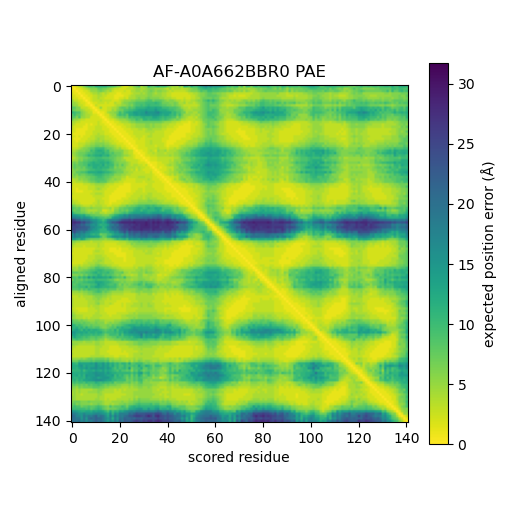6 1.00 78.88 136 THR A O 1
ATOM 1162 N N . ASP A 1 137 ? -3.288 -11.205 14.698 1.00 65.56 137 ASP A N 1
ATOM 1163 C CA . ASP A 1 137 ? -2.989 -9.780 14.879 1.00 65.56 137 ASP A CA 1
ATOM 1164 C C . ASP A 1 137 ? -1.693 -9.395 14.123 1.00 65.56 137 ASP A C 1
ATOM 1166 O O . ASP A 1 137 ? -0.697 -10.125 14.182 1.00 65.56 137 ASP A O 1
ATOM 1170 N N . ILE A 1 138 ? -1.729 -8.301 13.343 1.00 60.44 138 ILE A N 1
ATOM 1171 C CA . ILE A 1 138 ? -0.593 -7.891 12.497 1.00 60.44 138 ILE A CA 1
ATOM 1172 C C . ILE A 1 138 ? 0.599 -7.694 13.432 1.00 60.44 138 ILE A C 1
ATOM 1174 O O . ILE A 1 138 ? 0.539 -6.846 14.328 1.00 60.44 138 ILE A O 1
ATOM 1178 N N . LEU A 1 139 ? 1.665 -8.481 13.233 1.00 52.84 139 LEU A N 1
ATOM 1179 C CA . LEU A 1 139 ? 2.928 -8.306 13.946 1.00 52.84 139 LEU A CA 1
ATOM 1180 C C . LEU A 1 139 ? 3.329 -6.835 13.841 1.00 52.84 139 LEU A C 1
ATOM 1182 O O . LEU A 1 139 ? 3.507 -6.286 12.755 1.00 52.84 139 LEU A O 1
ATOM 1186 N N . ARG A 1 140 ? 3.374 -6.189 15.002 1.00 53.16 140 ARG A N 1
ATOM 1187 C CA . ARG A 1 140 ? 3.745 -4.787 15.149 1.00 53.16 140 ARG A CA 1
ATOM 1188 C C . ARG A 1 140 ? 5.264 -4.744 15.028 1.00 53.16 140 ARG A C 1
ATOM 1190 O O . ARG A 1 140 ? 5.934 -5.309 15.888 1.00 53.16 140 ARG A O 1
ATOM 1197 N N . PHE A 1 141 ? 5.767 -4.167 13.944 1.00 39.38 141 PHE A N 1
ATOM 1198 C CA . PHE A 1 141 ? 7.197 -3.939 13.736 1.00 39.38 141 PHE A CA 1
ATOM 1199 C C . PHE A 1 141 ? 7.629 -2.657 14.448 1.00 39.38 141 PHE A C 1
ATOM 1201 O O . PHE A 1 141 ? 6.862 -1.667 14.369 1.00 39.38 141 PHE A O 1
#

Sequence (141 aa):
EFGYIFNNHSSKFNAEKFFKTSFEIHPQSWMFEEIRGMYSGFRWHNTFSAFKIPIGNSDAKKRAQISLKLETMVMLDDINGWDTFESDRFNGSLTFYYHPKFLEEIGFFVQYYHGMDYYNIYFMHQIDVLRIGIMTDILRF

Mean predicted aligned error: 6.87 Å

Nearest PDB structures (foldseek):
  6oqh-assembly1_A  TM=4.585E-01  e=2.891E+00  Escherichia coli K-12
  1q9g-assembly1_A  TM=3.263E-01  e=7.567E+00  Escherichia coli

Secondary structure (DSSP, 8-state):
-EEEEEEEEETTTTEEEEEEEEEEE--GGGS-GGGTTTS-SEEEEEEEEEEEEPPSS--TTS---EEEEEEEEEE-S--TT--TT-GGGEEEEEEEEE--TT-SSEEEEEEEEEE--TTSTTTTS-EEEEEEEEEEPPP--